Protein AF-A0A7J0DFC6-F1 (afdb_monomer)

Structure (mmCIF, N/CA/C/O backbone):
data_AF-A0A7J0DFC6-F1
#
_entry.id   AF-A0A7J0DFC6-F1
#
loop_
_atom_site.group_PDB
_atom_site.id
_atom_site.type_symbol
_atom_site.label_atom_id
_atom_site.label_alt_id
_atom_site.label_comp_id
_atom_site.label_asym_id
_atom_site.label_entity_id
_atom_site.label_seq_id
_atom_site.pdbx_PDB_ins_code
_atom_site.Cartn_x
_atom_site.Cartn_y
_atom_site.Cartn_z
_atom_site.occupancy
_atom_site.B_iso_or_equiv
_atom_site.auth_seq_id
_atom_site.auth_comp_id
_atom_site.auth_asym_id
_atom_site.auth_atom_id
_atom_site.pdbx_PDB_model_num
ATOM 1 N N . MET A 1 1 ? -14.931 13.868 5.765 1.00 41.88 1 MET A N 1
ATOM 2 C CA . MET A 1 1 ? -16.024 13.293 4.957 1.00 41.88 1 MET A CA 1
ATOM 3 C C . MET A 1 1 ? -15.796 13.762 3.527 1.00 41.88 1 MET A C 1
ATOM 5 O O . MET A 1 1 ? -15.696 14.967 3.334 1.00 41.88 1 MET A O 1
ATOM 9 N N . GLY A 1 2 ? -15.522 12.854 2.585 1.00 51.66 2 GLY A N 1
ATOM 10 C CA . GLY A 1 2 ? -15.295 13.216 1.177 1.00 51.66 2 GLY A CA 1
ATOM 11 C C . GLY A 1 2 ? -16.608 13.583 0.471 1.00 51.66 2 GLY A C 1
ATOM 12 O O . GLY A 1 2 ? -17.675 13.232 0.983 1.00 51.66 2 GLY A O 1
ATOM 13 N N . PRO A 1 3 ? -16.563 14.304 -0.663 1.00 51.41 3 PRO A N 1
ATOM 14 C CA . PRO A 1 3 ? -17.756 14.572 -1.462 1.00 51.41 3 PRO A CA 1
ATOM 15 C C . PRO A 1 3 ? -18.364 13.247 -1.952 1.00 51.41 3 PRO A C 1
ATOM 17 O O . PRO A 1 3 ? -17.646 12.375 -2.437 1.00 51.41 3 PRO A O 1
ATOM 20 N N . ARG A 1 4 ? -19.683 13.079 -1.789 1.00 47.72 4 ARG A N 1
ATOM 21 C CA . ARG A 1 4 ? -20.402 11.865 -2.213 1.00 47.72 4 ARG A CA 1
ATOM 22 C C . ARG A 1 4 ? -20.301 11.726 -3.741 1.00 47.72 4 ARG A C 1
ATOM 24 O O . ARG A 1 4 ? -20.548 12.702 -4.442 1.00 47.72 4 ARG A O 1
ATOM 31 N N . GLY A 1 5 ? -19.937 10.539 -4.236 1.00 57.00 5 GLY A N 1
ATOM 32 C CA . GLY A 1 5 ? -19.929 10.207 -5.671 1.00 57.00 5 GLY A CA 1
ATOM 33 C C . GLY A 1 5 ? -18.603 10.396 -6.423 1.00 57.00 5 GLY A C 1
ATOM 34 O O . GLY A 1 5 ? -18.605 10.321 -7.645 1.00 57.00 5 GLY A O 1
ATOM 35 N N . LYS A 1 6 ? -17.478 10.642 -5.736 1.00 60.94 6 LYS A N 1
ATOM 36 C CA . LYS A 1 6 ? -16.137 10.603 -6.349 1.00 60.94 6 LYS A CA 1
ATOM 37 C C . LYS A 1 6 ? -15.310 9.479 -5.740 1.00 60.94 6 LYS A C 1
ATOM 39 O O . LYS A 1 6 ? -15.287 9.354 -4.514 1.00 60.94 6 LYS A O 1
ATOM 44 N N . ASP A 1 7 ? -14.592 8.741 -6.583 1.00 73.25 7 ASP A N 1
ATOM 45 C CA . ASP A 1 7 ? -13.591 7.774 -6.135 1.00 73.25 7 ASP A CA 1
ATOM 46 C C . ASP A 1 7 ? -12.593 8.476 -5.207 1.00 73.25 7 ASP A C 1
ATOM 48 O O . ASP A 1 7 ? -12.124 9.589 -5.483 1.00 73.25 7 ASP A O 1
ATOM 52 N N . CYS A 1 8 ? -12.320 7.856 -4.061 1.00 83.19 8 CYS A N 1
ATOM 53 C CA . CYS A 1 8 ? -11.447 8.403 -3.033 1.00 83.19 8 CYS A CA 1
ATOM 54 C C . CYS A 1 8 ? -10.219 7.512 -2.887 1.00 83.19 8 CYS A C 1
ATOM 56 O O . CYS A 1 8 ? -10.338 6.325 -2.602 1.00 83.19 8 CYS A O 1
ATOM 58 N N . VAL A 1 9 ? -9.037 8.107 -3.016 1.00 86.81 9 VAL A N 1
ATOM 59 C CA . VAL A 1 9 ? -7.757 7.422 -2.819 1.00 86.81 9 VAL A CA 1
ATOM 60 C C . VAL A 1 9 ? -7.139 7.903 -1.519 1.00 86.81 9 VAL A C 1
ATOM 62 O O . VAL A 1 9 ? -6.970 9.104 -1.301 1.00 86.81 9 VAL A O 1
ATOM 65 N N . TYR A 1 10 ? -6.786 6.964 -0.650 1.00 87.69 10 TYR A N 1
ATOM 66 C CA . TYR A 1 10 ? -6.045 7.238 0.573 1.00 87.69 10 TYR A CA 1
ATOM 67 C C . TYR A 1 10 ? -4.570 6.954 0.332 1.00 87.69 10 TYR A C 1
ATOM 69 O O . TYR A 1 10 ? -4.182 5.813 0.113 1.00 87.69 10 TYR A O 1
ATOM 77 N N . ALA A 1 11 ? -3.749 8.000 0.355 1.00 87.06 11 ALA A N 1
ATOM 78 C CA . ALA A 1 11 ? -2.322 7.870 0.107 1.00 87.06 11 ALA A CA 1
ATOM 79 C C . ALA A 1 11 ? -1.566 7.930 1.436 1.00 87.06 11 ALA A C 1
ATOM 81 O O . ALA A 1 11 ? -1.497 8.987 2.066 1.00 87.06 11 ALA A O 1
ATOM 82 N N . ILE A 1 12 ? -1.040 6.792 1.887 1.00 85.81 12 ILE A N 1
ATOM 83 C CA . ILE A 1 12 ? -0.399 6.667 3.198 1.00 85.81 12 ILE A CA 1
ATOM 84 C C . ILE A 1 12 ? 1.115 6.826 3.046 1.00 85.81 12 ILE A C 1
ATOM 86 O O . ILE A 1 12 ? 1.772 6.044 2.367 1.00 85.81 12 ILE A O 1
ATOM 90 N N . HIS A 1 13 ? 1.681 7.828 3.716 1.00 82.44 13 HIS A N 1
ATOM 91 C CA . HIS A 1 13 ? 3.122 7.961 3.882 1.00 82.44 13 HIS A CA 1
ATOM 92 C C . HIS A 1 13 ? 3.574 7.161 5.109 1.00 82.44 13 HIS A C 1
ATOM 94 O O . HIS A 1 13 ? 3.312 7.560 6.248 1.00 82.44 13 HIS A O 1
ATOM 100 N N . LEU A 1 14 ? 4.225 6.025 4.867 1.00 79.75 14 LEU A N 1
ATOM 101 C CA . LEU A 1 14 ? 4.792 5.167 5.905 1.00 79.75 14 LEU A CA 1
ATOM 102 C C . LEU A 1 14 ? 6.134 5.742 6.370 1.00 79.75 14 LEU A C 1
ATOM 104 O O . LEU A 1 14 ? 7.054 5.894 5.569 1.00 79.75 14 LEU A O 1
ATOM 108 N N . MET A 1 15 ? 6.253 6.061 7.656 1.00 77.62 15 MET A N 1
ATOM 109 C CA . MET A 1 15 ? 7.498 6.526 8.262 1.00 77.62 15 MET A CA 1
ATOM 110 C C . MET A 1 15 ? 7.943 5.547 9.340 1.00 77.62 15 MET A C 1
ATOM 112 O O . MET A 1 15 ? 7.175 5.183 10.229 1.00 77.62 15 MET A O 1
ATOM 116 N N . GLU A 1 16 ? 9.204 5.140 9.278 1.00 79.75 16 GLU A N 1
ATOM 117 C CA . GLU A 1 16 ? 9.773 4.246 10.275 1.00 79.75 16 GLU A CA 1
ATOM 118 C C . GLU A 1 16 ? 9.936 4.966 11.617 1.00 79.75 16 GLU A C 1
ATOM 120 O O . GLU A 1 16 ? 10.520 6.053 11.707 1.00 79.75 16 GLU A O 1
ATOM 125 N N . LEU A 1 17 ? 9.406 4.355 12.674 1.00 76.50 17 LEU A N 1
ATOM 126 C CA . LEU A 1 17 ? 9.612 4.831 14.031 1.00 76.50 17 LEU A CA 1
ATOM 127 C C . LEU A 1 17 ? 11.080 4.636 14.424 1.00 76.50 17 LEU A C 1
ATOM 129 O O . LEU A 1 17 ? 11.545 3.506 14.539 1.00 76.50 17 LEU A O 1
ATOM 133 N N . SER A 1 18 ? 11.782 5.738 14.693 1.00 73.25 18 SER A N 1
ATOM 134 C CA . SER A 1 18 ? 13.132 5.711 15.271 1.00 73.25 18 SER A CA 1
ATOM 135 C C . SER A 1 18 ? 13.119 6.172 16.728 1.00 73.25 18 SER A C 1
ATOM 137 O O . SER A 1 18 ? 12.229 6.915 17.140 1.00 73.25 18 SER A O 1
ATOM 139 N N . GLU A 1 19 ? 14.151 5.810 17.487 1.00 71.12 19 GLU A N 1
ATOM 140 C CA . GLU A 1 19 ? 14.324 6.227 18.888 1.00 71.12 19 GLU A CA 1
ATOM 141 C C . GLU A 1 19 ? 14.755 7.693 19.046 1.00 71.12 19 GLU A C 1
ATOM 143 O O . GLU A 1 19 ? 14.901 8.200 20.158 1.00 71.12 19 GLU A O 1
ATOM 148 N N . ARG A 1 20 ? 14.936 8.423 17.938 1.00 70.06 20 ARG A N 1
ATOM 149 C CA . ARG A 1 20 ? 15.210 9.859 18.002 1.00 70.06 20 ARG A CA 1
ATOM 150 C C . ARG A 1 20 ? 14.022 10.572 18.647 1.00 70.06 20 ARG A C 1
ATOM 152 O O . ARG A 1 20 ? 12.883 10.418 18.209 1.00 70.06 20 ARG A O 1
ATOM 159 N N . SER A 1 21 ? 14.306 11.434 19.623 1.00 67.81 21 SER A N 1
ATOM 160 C CA . SER A 1 21 ? 13.296 12.223 20.348 1.00 67.81 21 SER A CA 1
ATOM 161 C C . SER A 1 21 ? 12.339 12.987 19.412 1.00 67.81 21 SER A C 1
ATOM 163 O O . SER A 1 21 ? 11.135 13.062 19.660 1.00 67.81 21 SER A O 1
ATOM 165 N N . SER A 1 22 ? 12.834 13.457 18.259 1.00 66.44 22 SER A N 1
ATOM 166 C CA . SER A 1 22 ? 12.011 14.088 17.221 1.00 66.44 22 SER A CA 1
ATOM 167 C C . SER A 1 22 ? 10.966 13.146 16.605 1.00 66.44 22 SER A C 1
ATOM 169 O O . SER A 1 22 ? 9.832 13.566 16.387 1.00 66.44 22 SER A O 1
ATOM 171 N N . ALA A 1 23 ? 11.294 11.873 16.367 1.00 60.03 23 ALA A N 1
ATOM 172 C CA . ALA A 1 23 ? 10.358 10.877 15.845 1.00 60.03 23 ALA A CA 1
ATOM 173 C C . ALA A 1 23 ? 9.279 10.522 16.875 1.00 60.03 23 ALA A C 1
ATOM 175 O O . ALA A 1 23 ? 8.096 10.485 16.540 1.00 60.03 23 ALA A O 1
ATOM 176 N N . ILE A 1 24 ? 9.660 10.380 18.144 1.00 67.06 24 ILE A N 1
ATOM 177 C CA . ILE A 1 24 ? 8.728 10.140 19.254 1.00 67.06 24 ILE A CA 1
ATOM 178 C C . ILE A 1 24 ? 7.754 11.323 19.404 1.00 67.06 24 ILE A C 1
ATOM 180 O O . ILE A 1 24 ? 6.538 11.133 19.488 1.00 67.06 24 ILE A O 1
ATOM 184 N N . GLN A 1 25 ? 8.248 12.564 19.335 1.00 61.34 25 GLN A N 1
ATOM 185 C CA . GLN A 1 25 ? 7.397 13.756 19.381 1.00 61.34 25 GLN A CA 1
ATOM 186 C C . GLN A 1 25 ? 6.430 13.836 18.181 1.00 61.34 25 GLN A C 1
ATOM 188 O O . GLN A 1 25 ? 5.284 14.275 18.334 1.00 61.34 25 GLN A O 1
ATOM 193 N N . MET A 1 26 ? 6.856 13.384 16.995 1.00 64.06 26 MET A N 1
ATOM 194 C CA . MET A 1 26 ? 5.980 13.270 15.823 1.00 64.06 26 MET A CA 1
ATOM 195 C C . MET A 1 26 ? 4.872 12.229 16.022 1.00 64.06 26 MET A C 1
ATOM 197 O O . MET A 1 26 ? 3.728 12.520 15.675 1.00 64.06 26 MET A O 1
ATOM 201 N N . VAL A 1 27 ? 5.155 11.074 16.636 1.00 63.47 27 VAL A N 1
ATOM 202 C CA . VAL A 1 27 ? 4.135 10.056 16.961 1.00 63.47 27 VAL A CA 1
ATOM 203 C C . VAL A 1 27 ? 3.039 10.635 17.849 1.00 63.47 27 VAL A C 1
ATOM 205 O O . VAL A 1 27 ? 1.854 10.465 17.559 1.00 63.47 27 VAL A O 1
ATOM 208 N N . HIS A 1 28 ? 3.411 11.361 18.906 1.00 62.28 28 HIS A N 1
ATOM 209 C CA . HIS A 1 28 ? 2.433 11.965 19.813 1.00 62.28 28 HIS A CA 1
ATOM 210 C C . HIS A 1 28 ? 1.514 12.960 19.098 1.00 62.28 28 HIS A C 1
ATOM 212 O O . HIS A 1 28 ? 0.304 12.968 19.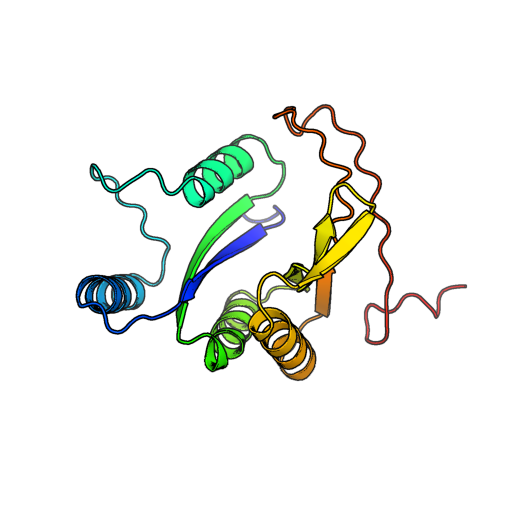330 1.00 62.28 28 HIS A O 1
ATOM 218 N N . LYS A 1 29 ? 2.060 13.767 18.182 1.00 62.00 29 LYS A N 1
ATOM 219 C CA . LYS A 1 29 ? 1.255 14.689 17.374 1.00 62.00 29 LYS A CA 1
ATOM 220 C C . LYS A 1 29 ? 0.391 13.958 16.329 1.00 62.00 29 LYS A C 1
ATOM 222 O O . LYS A 1 29 ? -0.749 14.365 16.118 1.00 62.00 29 LYS A O 1
ATOM 227 N N . ALA A 1 30 ? 0.886 12.872 15.730 1.00 60.81 30 ALA A N 1
ATOM 228 C CA . ALA A 1 30 ? 0.140 12.057 14.765 1.00 60.81 30 ALA A CA 1
ATOM 229 C C . ALA A 1 30 ? -1.083 11.386 15.414 1.00 60.81 30 ALA A C 1
ATOM 231 O O . ALA A 1 30 ? -2.198 11.462 14.895 1.00 60.81 30 ALA A O 1
ATOM 232 N N . ARG A 1 31 ? -0.892 10.796 16.603 1.00 63.06 31 ARG A N 1
ATOM 233 C CA . ARG A 1 31 ? -1.948 10.115 17.370 1.00 63.06 31 ARG A CA 1
ATOM 234 C C . ARG A 1 31 ? -3.027 11.071 17.886 1.00 63.06 31 ARG A C 1
ATOM 236 O O . ARG A 1 31 ? -4.193 10.691 17.933 1.00 63.06 31 ARG A O 1
ATOM 243 N N . LYS A 1 32 ? -2.662 12.313 18.231 1.00 53.66 32 L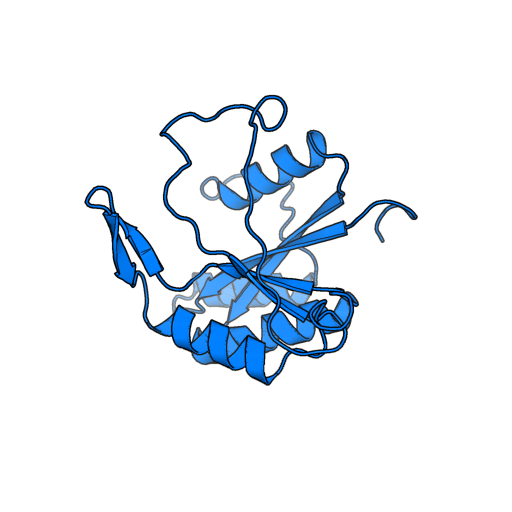YS A N 1
ATOM 244 C CA . LYS A 1 32 ? -3.598 13.316 18.768 1.00 53.66 32 LYS A CA 1
ATOM 245 C C . LYS A 1 32 ? -4.576 13.869 17.721 1.00 53.66 32 LYS A C 1
ATOM 247 O O . LYS A 1 32 ? -5.668 14.274 18.099 1.00 53.66 32 LYS A O 1
ATOM 252 N N . ASN A 1 33 ? -4.228 13.849 16.428 1.00 47.09 33 ASN A N 1
ATOM 253 C CA . ASN A 1 33 ? -5.015 14.542 15.399 1.00 47.09 33 ASN A CA 1
ATOM 254 C C . ASN A 1 33 ? -5.775 13.653 14.397 1.00 47.09 33 ASN A C 1
ATOM 256 O O . ASN A 1 33 ? -6.573 14.217 13.655 1.00 47.09 33 ASN A O 1
ATOM 260 N N . ARG A 1 34 ? -5.581 12.318 14.349 1.00 45.91 34 ARG A N 1
ATOM 261 C CA . ARG A 1 34 ? -6.278 11.346 13.447 1.00 45.91 34 ARG A CA 1
ATOM 262 C C . ARG A 1 34 ? -6.551 11.828 11.996 1.00 45.91 34 ARG A C 1
ATOM 264 O O . ARG A 1 34 ? -7.447 11.330 11.316 1.00 45.91 34 ARG A O 1
ATOM 271 N N . LEU A 1 35 ? -5.769 12.784 11.508 1.00 47.47 35 LEU A N 1
ATOM 272 C CA . LEU A 1 35 ? -5.804 13.416 10.194 1.00 47.47 35 LEU A CA 1
ATOM 273 C C . LEU A 1 35 ? -4.367 13.863 9.887 1.00 47.47 35 LEU A C 1
ATOM 275 O O . LEU A 1 35 ? -3.613 14.155 10.822 1.00 47.47 35 LEU A O 1
ATOM 279 N N . PRO A 1 36 ? -3.968 13.891 8.601 1.00 46.75 36 PRO A N 1
ATOM 280 C CA . PRO A 1 36 ? -2.611 14.243 8.192 1.00 46.75 36 PRO A CA 1
ATOM 281 C C . PRO A 1 36 ? -2.230 15.586 8.804 1.00 46.75 36 PRO A C 1
ATOM 283 O O . PRO A 1 36 ? -3.082 16.466 8.924 1.00 46.75 36 PRO A O 1
ATOM 286 N N . PHE A 1 37 ? -0.958 15.755 9.164 1.00 47.06 37 PHE A N 1
ATOM 287 C CA . PHE A 1 37 ? -0.396 17.046 9.552 1.00 47.06 37 PHE A CA 1
ATOM 288 C C . PHE A 1 37 ? -0.607 18.072 8.431 1.00 47.06 37 PHE A C 1
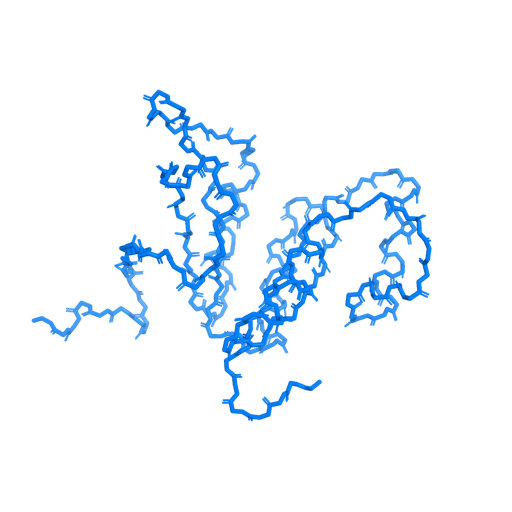ATOM 290 O O . PHE A 1 37 ? 0.271 18.336 7.614 1.00 47.06 37 PHE A O 1
ATOM 297 N N . TRP A 1 38 ? -1.784 18.683 8.383 1.00 48.59 38 TRP A N 1
ATOM 298 C CA . TRP A 1 38 ? -2.007 19.912 7.661 1.00 48.59 38 TRP A CA 1
ATOM 299 C C . TRP A 1 38 ? -1.554 21.037 8.580 1.00 48.59 38 TRP A C 1
ATOM 301 O O . TRP A 1 38 ? -2.358 21.731 9.199 1.00 48.59 38 TRP A O 1
ATOM 311 N N . ASN A 1 39 ? -0.241 21.216 8.701 1.00 39.53 39 ASN A N 1
ATOM 312 C CA . ASN A 1 39 ? 0.259 22.451 9.276 1.00 39.53 39 ASN A CA 1
ATOM 313 C C . ASN A 1 39 ? 0.019 23.563 8.248 1.00 39.53 39 ASN A C 1
ATOM 315 O O . ASN A 1 39 ? 0.764 23.715 7.280 1.00 39.53 39 ASN A O 1
ATOM 319 N N . LYS A 1 40 ? -1.019 24.377 8.478 1.00 41.25 40 LYS A N 1
ATOM 320 C CA . LYS A 1 40 ? -0.965 25.800 8.124 1.00 41.25 40 LYS A CA 1
ATOM 321 C C . LYS A 1 40 ? 0.083 26.432 9.048 1.00 41.25 40 LYS A C 1
ATOM 323 O O . LYS A 1 40 ? -0.263 27.001 10.072 1.00 41.25 40 LYS A O 1
ATOM 328 N N . GLY A 1 41 ? 1.366 26.230 8.772 1.00 37.41 41 GLY A N 1
ATOM 329 C CA . GLY A 1 41 ? 2.409 26.696 9.682 1.00 37.41 41 GLY A CA 1
ATOM 330 C C . GLY A 1 41 ? 3.801 26.264 9.261 1.00 37.41 41 GLY A C 1
ATOM 331 O O . GLY A 1 41 ? 4.163 25.108 9.439 1.00 37.41 41 GLY A O 1
ATOM 332 N N . LYS A 1 42 ? 4.510 27.228 8.668 1.00 42.00 42 LYS A N 1
ATOM 333 C CA . LYS A 1 42 ? 5.957 27.377 8.447 1.00 42.00 42 LYS A CA 1
ATOM 334 C C . LYS A 1 42 ? 6.893 26.198 8.783 1.00 42.00 42 LYS A C 1
ATOM 336 O O . LYS A 1 42 ? 7.000 25.761 9.919 1.00 42.00 42 LYS A O 1
ATOM 341 N N . HIS A 1 43 ? 7.692 25.866 7.765 1.00 49.19 43 HIS A N 1
ATOM 342 C CA . HIS A 1 43 ? 9.086 25.410 7.826 1.00 49.19 43 HIS A CA 1
ATOM 343 C C . HIS A 1 43 ? 9.418 24.182 8.689 1.00 49.19 43 HIS A C 1
ATOM 345 O O . HIS A 1 43 ? 9.970 24.271 9.778 1.00 49.19 43 HIS A O 1
ATOM 351 N N . SER A 1 44 ? 9.246 23.010 8.086 1.00 42.16 44 SER A N 1
ATOM 352 C CA . SER A 1 44 ? 10.266 21.958 8.117 1.00 42.16 44 SER A CA 1
ATOM 353 C C . SER A 1 44 ? 10.312 21.361 6.710 1.00 42.16 44 SER A C 1
ATOM 355 O O . SER A 1 44 ? 9.280 21.376 6.037 1.00 42.16 44 SER A O 1
ATOM 357 N N . GLY A 1 45 ? 11.502 20.976 6.241 1.00 43.78 45 GLY A N 1
ATOM 358 C CA . GLY A 1 45 ? 11.836 20.670 4.843 1.00 43.78 45 GLY A CA 1
ATOM 359 C C . GLY A 1 45 ? 10.688 20.067 4.036 1.00 43.78 45 GLY A C 1
ATOM 360 O O . GLY A 1 45 ? 10.025 19.134 4.481 1.00 43.78 45 GLY A O 1
ATOM 361 N N . THR A 1 46 ? 10.439 20.659 2.869 1.00 45.78 46 THR A N 1
ATOM 362 C CA . THR A 1 46 ? 9.430 20.273 1.878 1.00 45.78 46 THR A CA 1
ATOM 363 C C . THR A 1 46 ? 9.286 18.757 1.799 1.00 45.78 46 THR A C 1
ATOM 365 O O . THR A 1 46 ? 10.059 18.075 1.135 1.00 45.78 46 THR A O 1
ATOM 368 N N . ASN A 1 47 ? 8.275 18.215 2.480 1.00 59.62 47 ASN A N 1
ATOM 369 C CA . ASN A 1 47 ? 7.914 16.815 2.350 1.00 59.62 47 ASN A CA 1
ATOM 370 C C . ASN A 1 47 ? 7.289 16.674 0.955 1.00 59.62 47 ASN A C 1
ATOM 372 O O . ASN A 1 47 ? 6.092 16.906 0.780 1.00 59.62 47 ASN A O 1
ATOM 376 N N . GLN A 1 48 ? 8.135 16.451 -0.057 1.00 62.56 48 GLN A N 1
ATOM 377 C CA . GLN A 1 48 ? 7.774 16.495 -1.479 1.00 62.56 48 GLN A CA 1
ATOM 378 C C . GLN A 1 48 ? 6.602 15.558 -1.787 1.00 62.56 48 GLN A C 1
ATOM 380 O O . GLN A 1 48 ? 5.749 15.888 -2.602 1.00 62.56 48 GLN A O 1
ATOM 385 N N . VAL A 1 49 ? 6.485 14.465 -1.029 1.00 63.47 49 VAL A N 1
ATOM 386 C CA . VAL A 1 49 ? 5.352 13.531 -1.032 1.00 63.47 49 VAL A CA 1
ATOM 387 C C . VAL A 1 49 ? 4.023 14.240 -0.729 1.00 63.47 49 VAL A C 1
ATOM 389 O O . VAL A 1 49 ? 3.033 14.069 -1.436 1.00 63.47 49 VAL A O 1
ATOM 392 N N . VAL A 1 50 ? 3.993 15.112 0.282 1.00 63.41 50 VAL A N 1
ATOM 393 C CA . VAL A 1 50 ? 2.798 15.892 0.648 1.00 63.41 50 VAL A CA 1
ATOM 394 C C . VAL A 1 50 ? 2.454 16.913 -0.437 1.00 63.41 50 VAL A C 1
ATOM 396 O O . VAL A 1 50 ? 1.276 17.144 -0.713 1.00 63.41 50 VAL A O 1
ATOM 399 N N . VAL A 1 51 ? 3.463 17.529 -1.057 1.00 66.81 51 VAL A N 1
ATOM 400 C CA . VAL A 1 51 ? 3.267 18.469 -2.172 1.00 66.81 51 VAL A CA 1
ATOM 401 C C . VAL A 1 51 ? 2.708 17.738 -3.394 1.00 66.81 51 VAL A C 1
ATOM 403 O O . VAL A 1 51 ? 1.722 18.200 -3.967 1.00 66.81 51 VAL A O 1
ATOM 406 N N . ALA A 1 52 ? 3.253 16.566 -3.724 1.00 66.88 52 ALA A N 1
ATOM 407 C CA . ALA A 1 52 ? 2.771 15.716 -4.804 1.00 66.88 52 ALA A CA 1
ATOM 408 C C . ALA A 1 52 ? 1.298 15.334 -4.596 1.00 66.88 52 ALA A C 1
ATOM 410 O O . ALA A 1 52 ? 0.479 15.548 -5.488 1.00 66.88 52 ALA A O 1
ATOM 411 N N . PHE A 1 53 ? 0.907 14.890 -3.395 1.00 68.12 53 PHE A N 1
ATOM 412 C CA . PHE A 1 53 ? -0.499 14.568 -3.113 1.00 68.12 53 PHE A CA 1
ATOM 413 C C . PHE A 1 53 ? -1.437 15.774 -3.229 1.00 68.12 53 PHE A C 1
ATOM 415 O O . PHE A 1 53 ? -2.572 15.625 -3.688 1.00 68.12 53 PHE A O 1
ATOM 422 N N . LYS A 1 54 ? -0.986 16.982 -2.856 1.00 64.88 54 LYS A N 1
ATOM 423 C CA . LYS A 1 54 ? -1.777 18.207 -3.066 1.00 64.88 54 LYS A CA 1
ATOM 424 C C . LYS A 1 54 ? -1.962 18.510 -4.549 1.00 64.88 54 LYS A C 1
ATOM 426 O O . LYS A 1 54 ? -3.079 18.839 -4.942 1.00 64.88 54 LYS A O 1
ATOM 431 N N . ALA A 1 55 ? -0.899 18.388 -5.343 1.00 65.56 55 ALA A N 1
ATOM 432 C CA . ALA A 1 55 ? -0.952 18.608 -6.784 1.00 65.56 55 ALA A CA 1
ATOM 433 C C . ALA A 1 55 ? -1.909 17.611 -7.459 1.00 65.56 55 ALA A C 1
ATOM 435 O O . ALA A 1 55 ? -2.815 18.027 -8.177 1.00 65.56 55 ALA A O 1
ATOM 436 N N . PHE A 1 56 ? -1.810 16.318 -7.130 1.00 66.31 56 PHE A N 1
ATOM 437 C CA . PHE A 1 56 ? -2.713 15.292 -7.662 1.00 66.31 56 PHE A CA 1
ATOM 438 C C . PHE A 1 56 ? -4.182 15.545 -7.315 1.00 66.31 56 PHE A C 1
ATOM 440 O O . PHE A 1 56 ? -5.050 15.371 -8.168 1.00 66.31 56 PHE A O 1
ATOM 447 N N . AR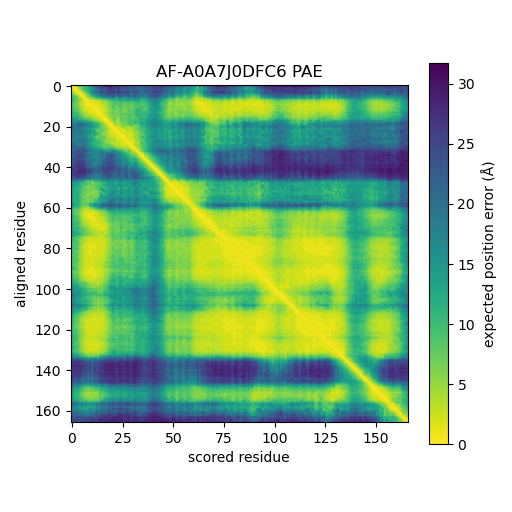G A 1 57 ? -4.482 16.024 -6.099 1.00 67.12 57 ARG A N 1
ATOM 448 C CA . ARG A 1 57 ? -5.865 16.351 -5.716 1.00 67.12 57 ARG A CA 1
ATOM 449 C C . ARG A 1 57 ? -6.462 17.494 -6.545 1.00 67.12 57 ARG A C 1
ATOM 451 O O . ARG A 1 57 ? -7.676 17.539 -6.701 1.00 67.12 57 ARG A O 1
ATOM 458 N N . GLN A 1 58 ? -5.645 18.438 -7.015 1.00 63.94 58 GLN A N 1
ATOM 459 C CA . GLN A 1 58 ? -6.126 19.562 -7.828 1.00 63.94 58 GLN A CA 1
ATOM 460 C C . GLN A 1 58 ? -6.261 19.223 -9.316 1.00 63.94 58 GLN A C 1
ATOM 462 O O . GLN A 1 58 ? -7.030 19.879 -10.008 1.00 63.94 58 GLN A O 1
ATOM 467 N N . LEU A 1 59 ? -5.547 18.201 -9.790 1.00 60.88 59 LEU A N 1
ATOM 468 C CA . LEU A 1 59 ? -5.483 17.828 -11.207 1.00 60.88 59 LEU A CA 1
ATOM 469 C C . LEU A 1 59 ? -6.357 16.612 -11.566 1.00 60.88 59 LEU A C 1
ATOM 471 O O . LEU A 1 59 ? -6.572 16.341 -12.743 1.00 60.88 59 LEU A O 1
ATOM 475 N N . GLY A 1 60 ? -6.842 15.858 -10.574 1.00 61.81 60 GLY A N 1
ATOM 476 C CA . GLY A 1 60 ? -7.513 14.575 -10.783 1.00 61.81 60 GLY A CA 1
ATOM 477 C C . GLY A 1 60 ? -9.045 14.612 -10.745 1.00 61.81 60 GLY A C 1
ATOM 478 O O . GLY A 1 60 ? -9.669 15.418 -10.055 1.00 61.81 60 GLY A O 1
ATOM 479 N N . ARG A 1 61 ? -9.665 13.634 -11.420 1.00 70.31 61 ARG A N 1
ATOM 480 C CA . ARG A 1 61 ? -11.085 13.256 -11.239 1.00 70.31 61 ARG A CA 1
ATOM 481 C C . ARG A 1 61 ? -11.359 12.566 -9.889 1.00 70.31 61 ARG A C 1
ATOM 483 O O . ARG A 1 61 ? -12.513 12.464 -9.479 1.00 70.31 61 ARG A O 1
ATOM 490 N N . VAL A 1 62 ? -10.298 12.140 -9.202 1.00 72.50 62 VAL A N 1
ATOM 491 C CA . VAL A 1 62 ? -10.300 11.339 -7.971 1.00 72.50 62 VAL A CA 1
ATOM 492 C C . VAL A 1 62 ? -9.909 12.206 -6.774 1.00 72.50 62 VAL A C 1
ATOM 494 O O . VAL A 1 62 ? -9.017 13.054 -6.858 1.00 72.50 62 VAL A O 1
ATOM 497 N N . TRP A 1 63 ? -10.558 11.999 -5.630 1.00 77.81 63 TRP A N 1
ATOM 498 C CA . TRP A 1 63 ? -10.243 12.726 -4.404 1.00 77.81 63 TRP A CA 1
ATOM 499 C C . TRP A 1 63 ? -9.114 12.040 -3.626 1.00 77.81 63 TRP A C 1
ATOM 501 O O . TRP A 1 63 ? -9.307 10.977 -3.041 1.00 77.81 63 TRP A O 1
ATOM 511 N N . VAL A 1 64 ? -7.937 12.667 -3.570 1.00 79.69 64 VAL A N 1
ATOM 512 C CA . VAL A 1 64 ? -6.784 12.141 -2.819 1.00 79.69 64 VAL A CA 1
ATOM 513 C C . VAL A 1 64 ? -6.776 12.662 -1.377 1.00 79.69 64 VAL A C 1
ATOM 515 O O . VAL A 1 64 ? -6.723 13.871 -1.126 1.00 79.69 64 VAL A O 1
ATOM 518 N N . CYS A 1 65 ? -6.791 11.738 -0.419 1.00 81.25 65 CYS A N 1
ATOM 519 C CA . CYS A 1 65 ? -6.647 11.978 1.012 1.00 81.25 65 CYS A CA 1
ATOM 520 C C . CYS A 1 65 ? -5.261 11.510 1.487 1.00 81.25 65 CYS A C 1
ATOM 522 O O . CYS A 1 65 ? -5.081 10.314 1.727 1.00 81.25 65 CYS A O 1
ATOM 524 N N . PRO A 1 66 ? -4.284 12.415 1.664 1.00 77.62 66 PRO A N 1
ATOM 525 C CA . PRO A 1 66 ? -2.996 12.040 2.230 1.00 77.62 66 PRO A CA 1
ATOM 526 C C . PRO A 1 66 ? -3.147 11.621 3.698 1.00 77.62 66 PRO A C 1
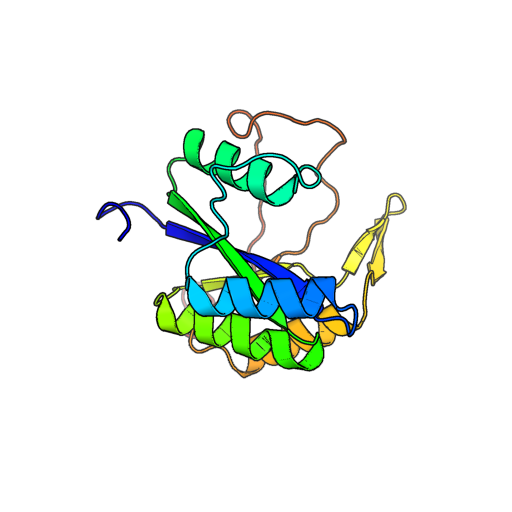ATOM 528 O O . PRO A 1 66 ? -3.950 12.186 4.441 1.00 77.62 66 PRO A O 1
ATOM 531 N N . MET A 1 67 ? -2.353 10.647 4.120 1.00 78.81 67 MET A N 1
ATOM 532 C CA . MET A 1 67 ? -2.291 10.102 5.474 1.00 78.81 67 MET A CA 1
ATOM 533 C C . MET A 1 67 ? -0.841 9.784 5.832 1.00 78.81 67 MET A C 1
ATOM 535 O O . MET A 1 67 ? 0.034 9.763 4.971 1.00 78.81 67 MET A O 1
ATOM 539 N N . MET A 1 68 ? -0.576 9.563 7.114 1.00 75.62 68 MET A N 1
ATOM 540 C CA . MET A 1 68 ? 0.745 9.189 7.602 1.00 75.62 68 MET A CA 1
ATOM 541 C C . MET A 1 68 ? 0.588 8.102 8.654 1.00 75.62 68 MET A C 1
ATOM 543 O O . MET A 1 68 ? -0.264 8.236 9.532 1.00 75.62 68 MET A O 1
ATOM 547 N N . ALA A 1 69 ? 1.419 7.070 8.567 1.00 79.62 69 ALA A N 1
ATOM 548 C CA . ALA A 1 69 ? 1.545 6.034 9.582 1.00 79.62 69 ALA A CA 1
ATOM 549 C C . ALA A 1 69 ? 2.991 6.026 10.080 1.00 79.62 69 ALA A C 1
ATOM 551 O O . ALA A 1 69 ? 3.919 6.087 9.272 1.00 79.62 69 ALA A O 1
ATOM 552 N N . ILE A 1 70 ? 3.175 6.016 11.401 1.00 81.06 70 ILE A N 1
ATOM 553 C CA . ILE A 1 70 ? 4.498 5.997 12.031 1.00 81.06 70 ILE A CA 1
ATOM 554 C C . ILE A 1 70 ? 4.579 4.760 12.911 1.00 81.06 70 ILE A C 1
ATOM 556 O O . ILE A 1 70 ? 4.001 4.746 13.998 1.00 81.06 70 ILE A O 1
ATOM 560 N N . SER A 1 71 ? 5.326 3.763 12.449 1.00 81.00 71 SER A N 1
ATOM 561 C CA . SER A 1 71 ? 5.457 2.469 13.115 1.00 81.00 71 SER A CA 1
ATOM 562 C C . SER A 1 71 ? 6.825 1.857 12.869 1.00 81.00 71 SER A C 1
ATOM 564 O O . SER A 1 71 ? 7.552 2.248 11.954 1.00 81.00 71 SER A O 1
ATOM 566 N N . ARG A 1 72 ? 7.202 0.891 13.710 1.00 84.94 72 ARG A N 1
ATOM 567 C CA . ARG A 1 72 ? 8.338 0.017 13.395 1.00 84.94 72 ARG A CA 1
ATOM 568 C C . ARG A 1 72 ? 8.001 -0.777 12.141 1.00 84.94 72 ARG A C 1
ATOM 570 O O . ARG A 1 72 ? 6.844 -1.151 11.955 1.00 84.94 72 ARG A O 1
ATOM 577 N N . MET A 1 73 ? 9.002 -1.064 11.315 1.00 82.06 73 MET A N 1
ATOM 578 C CA . MET A 1 73 ? 8.763 -1.683 10.011 1.00 82.06 73 MET A CA 1
ATOM 579 C C . MET A 1 73 ? 8.046 -3.040 10.113 1.00 82.06 73 MET A C 1
ATOM 581 O O . MET A 1 73 ? 7.183 -3.337 9.296 1.00 82.06 73 MET A O 1
ATOM 585 N N . ASN A 1 74 ? 8.296 -3.805 11.178 1.00 84.69 74 ASN A N 1
ATOM 586 C CA . ASN A 1 74 ? 7.626 -5.089 11.414 1.00 84.69 74 ASN A CA 1
ATOM 587 C C . ASN A 1 74 ? 6.116 -4.945 11.685 1.00 84.69 74 ASN A C 1
ATOM 589 O O . ASN A 1 74 ? 5.353 -5.850 11.367 1.00 84.69 74 ASN A O 1
ATOM 593 N N . ASN A 1 75 ? 5.669 -3.799 12.205 1.00 87.06 75 ASN A N 1
ATOM 594 C CA . ASN A 1 75 ? 4.280 -3.585 12.626 1.00 87.06 75 ASN A CA 1
ATOM 595 C C . ASN A 1 75 ? 3.497 -2.713 11.636 1.00 87.06 75 ASN A C 1
ATOM 597 O O . ASN A 1 75 ? 2.301 -2.506 11.798 1.00 87.06 75 ASN A O 1
ATOM 601 N N . VAL A 1 76 ? 4.149 -2.175 10.601 1.00 89.00 76 VAL A N 1
ATOM 602 C CA . VAL A 1 76 ? 3.502 -1.229 9.680 1.00 89.00 76 VAL A CA 1
ATOM 603 C C . VAL A 1 76 ? 2.361 -1.870 8.876 1.00 89.00 76 VAL A C 1
ATOM 605 O O . VAL A 1 76 ? 1.449 -1.176 8.437 1.00 89.00 76 VAL A O 1
ATOM 608 N N . HIS A 1 77 ? 2.382 -3.196 8.708 1.00 93.81 77 HIS A N 1
ATOM 609 C CA . HIS A 1 77 ? 1.305 -3.941 8.060 1.00 93.81 77 HIS A CA 1
ATOM 610 C C . HIS A 1 77 ? -0.027 -3.817 8.823 1.00 93.81 77 HIS A C 1
ATOM 612 O O . HIS A 1 77 ? -1.074 -3.695 8.187 1.00 93.81 77 HIS A O 1
ATOM 618 N N . GLU A 1 78 ? 0.008 -3.760 10.160 1.00 92.69 78 GLU A N 1
ATOM 619 C CA . GLU A 1 78 ? -1.175 -3.562 11.007 1.00 92.69 78 GLU A CA 1
ATOM 620 C C . GLU A 1 78 ? -1.802 -2.190 10.741 1.00 92.69 78 GLU A C 1
ATOM 622 O O . GLU A 1 78 ? -3.009 -2.088 10.535 1.00 92.69 78 GLU A O 1
ATOM 627 N N . ASP A 1 79 ? -0.980 -1.136 10.655 1.00 90.69 79 ASP A N 1
ATOM 628 C CA . ASP A 1 79 ? -1.451 0.217 10.342 1.00 90.69 79 ASP A CA 1
ATOM 629 C C . ASP A 1 79 ? -2.093 0.294 8.952 1.00 90.69 79 ASP A C 1
ATOM 631 O O . ASP A 1 79 ? -3.094 0.994 8.772 1.00 90.69 79 ASP A O 1
ATOM 635 N N . ILE A 1 80 ? -1.523 -0.406 7.964 1.00 93.25 80 ILE A N 1
ATOM 636 C CA . ILE A 1 80 ? -2.059 -0.474 6.599 1.00 93.25 80 ILE A CA 1
ATOM 637 C C . ILE A 1 80 ? -3.430 -1.156 6.614 1.00 93.25 80 ILE A C 1
ATOM 639 O O . ILE A 1 80 ? -4.397 -0.580 6.110 1.00 93.25 80 ILE A O 1
ATOM 643 N N . CYS A 1 81 ? -3.531 -2.337 7.230 1.00 94.25 81 CYS A N 1
ATOM 644 C CA . CYS A 1 81 ? -4.769 -3.117 7.274 1.00 94.25 81 CYS A CA 1
ATOM 645 C C . CYS A 1 81 ? -5.863 -2.394 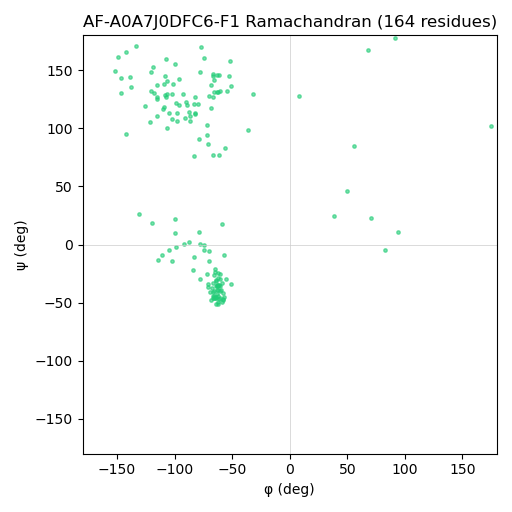8.075 1.00 94.25 81 CYS A C 1
ATOM 647 O O . CYS A 1 81 ? -6.973 -2.218 7.576 1.00 94.25 81 CYS A O 1
ATOM 649 N N . ALA A 1 82 ? -5.537 -1.860 9.255 1.00 91.69 82 ALA A N 1
ATOM 650 C CA . ALA A 1 82 ? -6.473 -1.086 10.071 1.00 91.69 82 ALA A CA 1
ATOM 651 C C . ALA A 1 82 ? -6.922 0.207 9.368 1.00 91.69 82 ALA A C 1
ATOM 653 O O . ALA A 1 82 ? -8.081 0.628 9.470 1.00 91.69 82 ALA A O 1
ATOM 654 N N . SER A 1 83 ? -6.025 0.855 8.617 1.00 89.50 83 SER A N 1
ATOM 655 C CA . SER A 1 83 ? -6.391 2.012 7.798 1.00 89.50 83 SER A CA 1
ATOM 656 C C . SER A 1 83 ? -7.363 1.615 6.691 1.00 89.50 83 SER A C 1
ATOM 658 O O . SER A 1 83 ? -8.378 2.289 6.524 1.00 89.50 83 SER A O 1
ATOM 660 N N . ALA A 1 84 ? -7.097 0.523 5.974 1.00 91.69 84 ALA A N 1
ATOM 661 C CA . ALA A 1 84 ? -7.976 0.024 4.922 1.00 91.69 84 ALA A CA 1
ATOM 662 C C . ALA A 1 84 ? -9.369 -0.328 5.466 1.00 91.69 84 ALA A C 1
ATOM 664 O O . ALA A 1 84 ? -10.371 0.139 4.924 1.00 91.69 84 ALA A O 1
ATOM 665 N N . GLU A 1 85 ? -9.435 -1.040 6.591 1.00 91.19 85 GLU A N 1
ATOM 666 C CA . GLU A 1 85 ? -10.685 -1.405 7.257 1.00 91.19 85 GLU A CA 1
ATOM 667 C C . GLU A 1 85 ? -11.465 -0.166 7.723 1.00 91.19 85 GLU A C 1
ATOM 669 O O . GLU A 1 85 ? -12.629 0.025 7.361 1.00 91.19 85 GLU A O 1
ATOM 674 N N . SER A 1 86 ? -10.812 0.755 8.446 1.00 89.00 86 SER A N 1
ATOM 675 C CA . SER A 1 86 ? -11.464 1.970 8.962 1.00 89.00 86 SER A CA 1
ATOM 676 C C . SER A 1 86 ? -12.001 2.890 7.860 1.00 89.00 86 SER A C 1
ATOM 678 O O . SER A 1 86 ? -12.922 3.681 8.090 1.00 89.00 86 SER A O 1
ATOM 680 N N . LYS A 1 87 ? -11.421 2.808 6.657 1.00 87.62 87 LYS A N 1
ATOM 681 C CA . LYS A 1 87 ? -11.829 3.571 5.474 1.00 87.62 87 LYS A CA 1
ATOM 682 C C . LYS A 1 87 ? -12.713 2.783 4.522 1.00 87.62 87 LYS A C 1
ATOM 684 O O . LYS A 1 87 ? -13.166 3.375 3.545 1.00 87.62 87 LYS A O 1
ATOM 689 N N . ARG A 1 88 ? -12.983 1.506 4.819 1.00 90.00 88 ARG A N 1
ATOM 690 C CA . ARG A 1 88 ? -13.702 0.579 3.937 1.00 90.00 88 ARG A CA 1
ATOM 691 C C . ARG A 1 88 ? -13.116 0.602 2.524 1.00 90.00 88 ARG A C 1
ATOM 693 O O . ARG A 1 88 ? -13.840 0.762 1.544 1.00 90.00 88 ARG A O 1
ATOM 700 N N . ALA A 1 89 ? -11.789 0.552 2.439 1.00 90.56 89 ALA A N 1
ATOM 701 C CA . ALA A 1 89 ? -11.087 0.548 1.166 1.00 90.56 89 ALA A CA 1
ATOM 702 C C . ALA A 1 89 ? -11.417 -0.741 0.403 1.00 90.56 89 ALA A C 1
ATOM 704 O O . ALA A 1 89 ? -11.325 -1.826 0.969 1.00 90.56 89 ALA A O 1
ATOM 705 N N . ALA A 1 90 ? -11.775 -0.612 -0.875 1.00 91.12 90 ALA A N 1
ATOM 706 C CA . ALA A 1 90 ? -12.025 -1.763 -1.741 1.00 91.12 90 ALA A CA 1
ATOM 707 C C . ALA A 1 90 ? -10.729 -2.512 -2.094 1.00 91.12 90 ALA A C 1
ATOM 709 O O . ALA A 1 90 ? -10.735 -3.729 -2.220 1.00 91.12 90 ALA A O 1
ATOM 710 N N . ILE A 1 91 ? -9.619 -1.779 -2.229 1.00 92.12 91 ILE A N 1
ATOM 711 C CA . ILE A 1 91 ? -8.319 -2.332 -2.600 1.00 92.12 91 ILE A CA 1
ATOM 712 C C . ILE A 1 91 ? -7.179 -1.569 -1.917 1.00 92.12 91 ILE A C 1
ATOM 714 O O . ILE A 1 91 ? -7.230 -0.342 -1.772 1.00 92.12 91 ILE A O 1
ATOM 718 N N . ILE A 1 92 ? -6.135 -2.295 -1.525 1.00 94.56 92 ILE A N 1
ATOM 719 C CA . ILE A 1 92 ? -4.844 -1.759 -1.089 1.00 94.56 92 ILE A CA 1
ATOM 720 C C . ILE A 1 92 ? -3.857 -1.922 -2.242 1.00 94.56 92 ILE A C 1
ATOM 722 O O . ILE A 1 92 ? -3.699 -3.020 -2.761 1.00 94.56 92 ILE A O 1
ATOM 726 N N . ILE A 1 93 ? -3.151 -0.856 -2.623 1.00 94.00 93 ILE A N 1
ATOM 727 C CA . ILE A 1 93 ? -2.054 -0.937 -3.596 1.00 94.00 93 ILE A CA 1
ATOM 728 C C . ILE A 1 93 ? -0.731 -0.711 -2.869 1.00 94.00 93 ILE A C 1
ATOM 730 O O . ILE A 1 93 ? -0.508 0.363 -2.308 1.00 94.00 93 ILE A O 1
ATOM 734 N 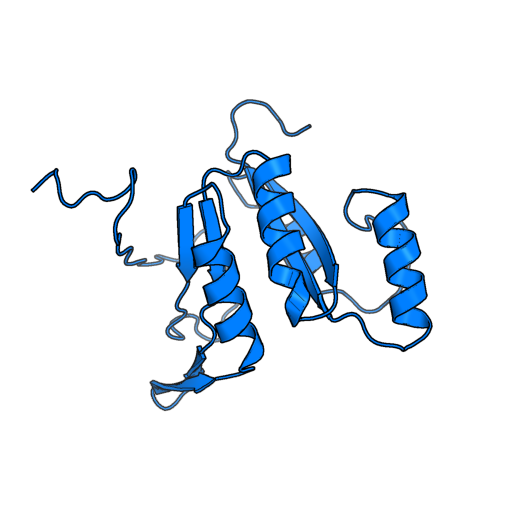N . LEU A 1 94 ? 0.146 -1.713 -2.889 1.00 93.31 94 LEU A N 1
ATOM 735 C CA . LEU A 1 94 ? 1.489 -1.638 -2.316 1.00 93.31 94 LEU A CA 1
ATOM 736 C C . LEU A 1 94 ? 2.550 -1.579 -3.415 1.00 93.31 94 LEU A C 1
ATOM 738 O O . LEU A 1 94 ? 2.401 -2.245 -4.439 1.00 93.31 94 LEU A O 1
ATOM 742 N N . PRO A 1 95 ? 3.656 -0.847 -3.217 1.00 90.19 95 PRO A N 1
ATOM 743 C CA . PRO A 1 95 ? 4.791 -0.928 -4.124 1.00 90.19 95 PRO A CA 1
ATOM 744 C C . PRO A 1 95 ? 5.453 -2.308 -4.041 1.00 90.19 95 PRO A C 1
ATOM 746 O O . PRO A 1 95 ? 5.526 -2.929 -2.976 1.00 90.19 95 PRO A O 1
ATOM 749 N N . PHE A 1 96 ? 5.987 -2.791 -5.158 1.00 90.38 96 PHE A N 1
ATOM 750 C CA . PHE A 1 96 ? 6.834 -3.974 -5.157 1.00 90.38 96 PHE A CA 1
ATOM 751 C C . PHE A 1 96 ? 8.139 -3.700 -4.400 1.00 90.38 96 PHE A C 1
ATOM 753 O O . PHE A 1 96 ? 8.729 -2.628 -4.493 1.00 90.38 96 PHE A O 1
ATOM 760 N N . HIS A 1 97 ? 8.618 -4.695 -3.654 1.00 88.75 97 HIS A N 1
ATOM 761 C CA . HIS A 1 97 ? 9.829 -4.583 -2.830 1.00 88.75 97 HIS A CA 1
ATOM 762 C C . HIS A 1 97 ? 11.131 -4.488 -3.648 1.00 88.75 97 HIS A C 1
ATOM 764 O O . HIS A 1 97 ? 12.207 -4.308 -3.071 1.00 88.75 97 HIS A O 1
ATOM 770 N N . LYS A 1 98 ? 11.042 -4.626 -4.977 1.00 87.69 98 LYS A N 1
ATOM 771 C CA . LYS A 1 98 ? 12.148 -4.433 -5.913 1.00 87.69 98 LYS A CA 1
ATOM 772 C C . LYS A 1 98 ? 11.819 -3.332 -6.907 1.00 87.69 98 LYS A C 1
ATOM 774 O O . LYS A 1 98 ? 10.667 -3.190 -7.307 1.00 87.69 98 LYS A O 1
ATOM 779 N N . HIS A 1 99 ? 12.848 -2.626 -7.347 1.00 83.75 99 HIS A N 1
ATOM 780 C CA . HIS A 1 99 ? 12.767 -1.658 -8.432 1.00 83.75 99 HIS A CA 1
ATOM 781 C C . HIS A 1 99 ? 13.682 -2.086 -9.578 1.00 83.75 99 HIS A C 1
ATOM 783 O O . HIS A 1 99 ? 14.669 -2.794 -9.369 1.00 83.75 99 HIS A O 1
ATOM 789 N N . GLN A 1 100 ? 13.337 -1.684 -10.797 1.00 82.94 100 GLN A N 1
ATOM 790 C CA . GLN A 1 100 ? 14.160 -1.956 -11.966 1.00 82.94 100 GLN A CA 1
ATOM 791 C C . GLN A 1 100 ? 15.281 -0.918 -12.072 1.00 82.94 100 GLN A C 1
ATOM 793 O O . GLN A 1 100 ? 15.034 0.287 -12.055 1.00 82.94 100 GLN A O 1
ATOM 798 N N . ARG A 1 101 ? 16.518 -1.397 -12.179 1.00 80.75 101 ARG A N 1
ATOM 799 C CA . ARG A 1 101 ? 17.708 -0.589 -12.447 1.00 80.75 101 ARG A CA 1
ATOM 800 C C . ARG A 1 101 ? 17.783 -0.206 -13.928 1.00 80.75 101 ARG A C 1
ATOM 802 O O . ARG A 1 101 ? 17.075 -0.757 -14.770 1.00 80.75 101 ARG A O 1
ATOM 809 N N . LEU A 1 102 ? 18.706 0.699 -14.262 1.00 80.38 102 LEU A N 1
ATOM 810 C CA . LEU A 1 102 ? 18.974 1.116 -15.648 1.00 80.38 102 LEU A CA 1
ATOM 811 C C . LEU A 1 102 ? 19.441 -0.040 -16.548 1.00 80.38 102 LEU A C 1
ATOM 813 O O . LEU A 1 102 ? 19.168 -0.032 -17.742 1.00 80.38 102 LEU A O 1
ATOM 817 N N . ASP A 1 103 ? 20.114 -1.037 -15.972 1.00 82.31 103 ASP A N 1
ATOM 818 C CA . ASP A 1 103 ? 20.557 -2.261 -16.656 1.00 82.31 103 ASP A CA 1
ATOM 819 C C . ASP A 1 103 ? 19.420 -3.291 -16.857 1.00 82.31 103 ASP A C 1
ATOM 821 O O . ASP A 1 103 ? 19.640 -4.369 -17.408 1.00 82.31 103 ASP A O 1
ATOM 825 N N . GLY A 1 104 ? 18.198 -2.972 -16.412 1.00 79.75 104 GLY A N 1
ATOM 826 C CA . GLY A 1 104 ? 17.029 -3.845 -16.485 1.00 79.75 104 GLY A CA 1
ATOM 827 C C . GLY A 1 104 ? 16.930 -4.884 -15.365 1.00 79.75 104 GLY A C 1
ATOM 828 O O . GLY A 1 104 ? 15.916 -5.577 -15.284 1.00 79.75 104 GLY A O 1
ATOM 829 N N . GLN A 1 105 ? 17.923 -4.991 -14.478 1.00 84.19 105 GLN A N 1
ATOM 830 C CA . GLN A 1 105 ? 17.891 -5.919 -13.348 1.00 84.19 105 GLN A CA 1
ATOM 831 C C . GLN A 1 105 ? 17.007 -5.397 -12.213 1.00 84.19 105 GLN A C 1
ATOM 833 O O . GLN A 1 105 ? 16.898 -4.193 -11.980 1.00 84.19 105 GLN A O 1
ATOM 838 N N . LEU A 1 106 ? 16.377 -6.315 -11.477 1.00 84.88 106 LEU A N 1
ATOM 839 C CA . LEU A 1 106 ? 15.567 -5.977 -10.306 1.00 84.88 106 LEU A CA 1
ATOM 840 C C . LEU A 1 106 ? 16.425 -5.956 -9.040 1.00 84.88 106 LEU A C 1
ATOM 842 O O . LEU A 1 106 ? 16.950 -6.987 -8.620 1.00 84.88 106 LEU A O 1
ATOM 846 N N . GLU A 1 107 ? 16.482 -4.805 -8.377 1.00 84.50 107 GLU A N 1
ATOM 847 C CA . GLU A 1 107 ? 17.211 -4.604 -7.127 1.00 84.50 107 GLU A CA 1
ATOM 848 C C . GLU A 1 107 ? 16.248 -4.431 -5.950 1.00 84.50 107 GLU A C 1
ATOM 850 O O . GLU A 1 107 ? 15.219 -3.762 -6.047 1.00 84.50 107 GLU A O 1
ATOM 855 N N . THR A 1 108 ? 16.571 -5.058 -4.816 1.00 84.31 108 THR A N 1
ATOM 856 C CA . THR A 1 108 ? 15.774 -4.929 -3.589 1.00 84.31 108 THR A CA 1
ATOM 857 C C . THR A 1 108 ? 16.258 -3.716 -2.805 1.00 84.31 108 THR A C 1
ATOM 859 O O . THR A 1 108 ? 17.371 -3.736 -2.294 1.00 84.31 108 THR A O 1
ATOM 862 N N . THR A 1 109 ? 15.423 -2.683 -2.665 1.00 72.00 109 THR A N 1
ATOM 863 C CA . THR A 1 109 ? 15.791 -1.471 -1.906 1.00 72.00 109 THR A CA 1
ATOM 864 C C . THR A 1 109 ? 15.905 -1.764 -0.409 1.00 72.00 109 THR A C 1
ATOM 866 O O . THR A 1 109 ? 16.866 -1.366 0.242 1.00 72.00 109 THR A O 1
ATOM 869 N N . ARG A 1 110 ? 14.901 -2.451 0.151 1.00 78.06 110 ARG A N 1
ATOM 870 C CA . ARG A 1 110 ? 14.857 -2.900 1.550 1.00 78.06 110 ARG A CA 1
ATOM 871 C C . ARG A 1 110 ? 14.111 -4.222 1.626 1.00 78.06 110 ARG A C 1
ATOM 873 O O . ARG A 1 110 ? 12.997 -4.342 1.115 1.00 78.06 110 ARG A O 1
ATOM 880 N N . THR A 1 111 ? 14.703 -5.199 2.301 1.00 83.12 111 THR A N 1
ATOM 881 C CA . THR A 1 111 ? 14.102 -6.522 2.523 1.00 83.12 111 THR A CA 1
ATOM 882 C C . THR A 1 111 ? 12.812 -6.448 3.329 1.00 83.12 111 THR A C 1
ATOM 884 O O . THR A 1 111 ? 11.911 -7.259 3.120 1.00 83.12 111 THR A O 1
ATOM 887 N N . ASP A 1 112 ? 12.691 -5.442 4.192 1.00 85.31 112 ASP A N 1
ATOM 888 C CA . ASP A 1 112 ? 11.541 -5.273 5.075 1.00 85.31 112 ASP A CA 1
ATOM 889 C C . ASP A 1 112 ? 10.242 -5.079 4.285 1.00 85.31 112 ASP A C 1
ATOM 891 O O . ASP A 1 112 ? 9.208 -5.614 4.667 1.00 85.31 112 ASP A O 1
ATOM 895 N N . PHE A 1 113 ? 10.291 -4.412 3.124 1.00 87.50 113 PHE A N 1
ATOM 896 C CA . PHE A 1 113 ? 9.106 -4.235 2.278 1.00 87.50 113 PHE A CA 1
ATOM 897 C C . PHE A 1 113 ? 8.573 -5.558 1.734 1.00 87.50 113 PHE A C 1
ATOM 899 O O . PHE A 1 113 ? 7.366 -5.716 1.585 1.00 87.50 113 PHE A O 1
ATOM 906 N N . ARG A 1 114 ? 9.439 -6.549 1.486 1.00 91.50 114 ARG A N 1
ATOM 907 C CA . ARG A 1 114 ? 8.980 -7.890 1.102 1.00 91.50 114 ARG A CA 1
ATOM 908 C C . ARG A 1 114 ? 8.171 -8.523 2.231 1.00 91.50 114 ARG A C 1
ATOM 910 O O . ARG A 1 114 ? 7.147 -9.148 1.970 1.00 91.50 114 ARG A O 1
ATOM 917 N N . HIS A 1 115 ? 8.644 -8.368 3.466 1.00 92.44 115 HIS A N 1
ATOM 918 C CA . HIS A 1 115 ? 7.971 -8.889 4.649 1.00 92.44 115 HIS A CA 1
ATOM 919 C C . HIS A 1 115 ? 6.636 -8.176 4.892 1.00 92.44 115 HIS A C 1
ATOM 921 O O . HIS A 1 115 ? 5.621 -8.845 5.058 1.00 92.44 115 HIS A O 1
ATOM 927 N N . VAL A 1 116 ? 6.615 -6.844 4.801 1.00 92.69 116 VAL A N 1
ATOM 928 C CA . VAL A 1 116 ? 5.393 -6.034 4.912 1.00 92.69 116 VAL A CA 1
ATOM 929 C C . VAL A 1 116 ? 4.372 -6.420 3.846 1.00 92.69 116 VAL A C 1
ATOM 931 O O . VAL A 1 116 ? 3.227 -6.690 4.191 1.00 92.69 116 VAL A O 1
ATOM 934 N N . ASN A 1 117 ? 4.773 -6.511 2.573 1.00 94.00 117 ASN A N 1
ATOM 935 C CA . ASN A 1 117 ? 3.860 -6.894 1.493 1.00 94.00 117 ASN A CA 1
ATOM 936 C C . ASN A 1 117 ? 3.230 -8.267 1.748 1.00 94.00 117 ASN A C 1
ATOM 938 O O . ASN A 1 117 ? 2.034 -8.428 1.531 1.00 94.00 117 ASN A O 1
ATOM 942 N N . ARG A 1 118 ? 4.018 -9.236 2.234 1.00 94.31 118 ARG A N 1
ATOM 943 C CA . ARG A 1 118 ? 3.510 -10.566 2.587 1.00 94.31 118 ARG A CA 1
ATOM 944 C C . ARG A 1 118 ? 2.475 -10.493 3.710 1.00 94.31 118 ARG A C 1
ATOM 946 O O . ARG A 1 118 ? 1.394 -11.036 3.554 1.00 94.31 118 ARG A O 1
ATOM 953 N N . LEU A 1 119 ? 2.783 -9.794 4.801 1.00 95.69 119 LEU A N 1
ATOM 954 C CA . LEU A 1 119 ? 1.856 -9.683 5.929 1.00 95.69 119 LEU A CA 1
ATOM 955 C C . LEU A 1 119 ? 0.562 -8.951 5.548 1.00 95.69 119 LEU A C 1
ATOM 957 O O . LEU A 1 119 ? -0.509 -9.326 6.004 1.00 95.69 119 LEU A O 1
ATOM 961 N N . VAL A 1 120 ? 0.622 -7.937 4.680 1.00 95.75 120 VAL A N 1
ATOM 962 C CA . VAL A 1 120 ? -0.603 -7.284 4.189 1.00 95.75 120 VAL A CA 1
ATOM 963 C C . VAL A 1 120 ? -1.428 -8.235 3.320 1.00 95.75 120 VAL A C 1
ATOM 965 O O . VAL A 1 120 ? -2.642 -8.272 3.478 1.00 95.75 120 VAL A O 1
ATOM 968 N N . LEU A 1 121 ? -0.797 -9.028 2.447 1.00 93.69 121 LEU A N 1
ATOM 969 C CA . LEU A 1 121 ? -1.495 -10.056 1.660 1.00 93.69 121 LEU A CA 1
ATOM 970 C C . LEU A 1 121 ? -2.178 -11.108 2.551 1.00 93.69 121 LEU A C 1
ATOM 972 O O . LEU A 1 121 ? -3.257 -11.576 2.214 1.00 93.69 121 LEU A O 1
ATOM 976 N N . GLU A 1 122 ? -1.561 -11.465 3.679 1.00 94.25 122 GLU A N 1
ATOM 977 C CA . GLU A 1 122 ? -2.083 -12.465 4.622 1.00 94.25 122 GLU A CA 1
ATOM 978 C C . GLU A 1 122 ? -3.214 -11.925 5.519 1.00 94.25 122 GLU A C 1
ATOM 980 O O . GLU A 1 122 ? -4.080 -12.694 5.932 1.00 94.25 122 GLU A O 1
ATOM 985 N N . HIS A 1 123 ? -3.218 -10.624 5.839 1.00 95.19 123 HIS A N 1
ATOM 986 C CA . HIS A 1 123 ? -4.101 -10.051 6.867 1.00 95.19 123 HIS A CA 1
ATOM 987 C C . HIS A 1 123 ? -5.154 -9.058 6.358 1.00 95.19 123 HIS A C 1
ATOM 989 O O . HIS A 1 123 ? -6.065 -8.705 7.112 1.00 95.19 123 HIS A O 1
ATOM 995 N N . ALA A 1 124 ? -5.055 -8.570 5.121 1.00 94.50 124 ALA A N 1
ATOM 996 C CA . ALA A 1 124 ? -6.030 -7.623 4.595 1.00 94.50 124 ALA A CA 1
ATOM 997 C C . ALA A 1 124 ? -7.408 -8.274 4.398 1.00 94.50 124 ALA A C 1
ATOM 999 O O . ALA A 1 124 ? -7.535 -9.370 3.861 1.00 94.50 124 ALA A O 1
ATOM 1000 N N . LEU A 1 125 ? -8.461 -7.550 4.785 1.00 91.25 125 LEU A N 1
ATOM 1001 C CA . LEU A 1 125 ? -9.858 -7.952 4.567 1.00 91.25 125 LEU A CA 1
ATOM 1002 C C . LEU A 1 125 ? -10.414 -7.494 3.209 1.00 91.25 125 LEU A C 1
ATOM 1004 O O . LEU A 1 125 ? -11.596 -7.674 2.925 1.00 91.25 125 LEU A O 1
ATOM 1008 N N . CYS A 1 126 ? -9.584 -6.850 2.394 1.00 91.19 126 CYS A N 1
ATOM 1009 C CA . CYS A 1 126 ? -9.916 -6.405 1.050 1.00 91.19 126 CYS A CA 1
ATOM 1010 C C . CYS A 1 126 ? -8.797 -6.783 0.083 1.00 91.19 126 CYS A C 1
ATOM 1012 O O . CYS A 1 126 ? -7.724 -7.224 0.501 1.00 91.19 126 CYS A O 1
ATOM 1014 N N . SER A 1 127 ? -9.051 -6.608 -1.209 1.00 92.00 127 SER A N 1
ATOM 1015 C CA . SER A 1 127 ? -8.113 -6.994 -2.255 1.00 92.00 127 SER A CA 1
ATOM 1016 C C . SER A 1 127 ? -6.799 -6.227 -2.138 1.00 92.00 127 SER A C 1
ATOM 1018 O O . SER A 1 127 ? -6.759 -5.058 -1.745 1.00 92.00 127 SER A O 1
ATOM 1020 N N . VAL A 1 128 ? -5.696 -6.885 -2.484 1.00 93.81 128 VAL A N 1
ATOM 1021 C CA . VAL A 1 128 ? -4.353 -6.306 -2.398 1.00 93.81 128 VAL A CA 1
ATOM 1022 C C . VAL A 1 128 ? -3.677 -6.422 -3.757 1.00 93.81 128 VAL A C 1
ATOM 1024 O O . VAL A 1 128 ? -3.449 -7.516 -4.259 1.00 93.81 128 VAL A O 1
ATOM 1027 N N . GLY A 1 129 ? -3.328 -5.282 -4.347 1.00 93.25 129 GLY A N 1
ATOM 1028 C CA . GLY A 1 129 ? -2.527 -5.197 -5.561 1.00 93.25 129 GLY A CA 1
ATOM 1029 C C . GLY A 1 129 ? -1.077 -4.841 -5.247 1.00 93.25 129 GLY A C 1
ATOM 1030 O O . GLY A 1 129 ? -0.800 -3.953 -4.438 1.00 93.25 129 GLY A O 1
ATOM 1031 N N . ILE A 1 130 ? -0.136 -5.498 -5.925 1.00 92.69 130 ILE A N 1
ATOM 1032 C CA . ILE A 1 130 ? 1.289 -5.165 -5.855 1.00 92.69 130 ILE A CA 1
ATOM 1033 C C . ILE A 1 130 ? 1.702 -4.450 -7.144 1.00 92.69 130 ILE A C 1
ATOM 1035 O O . ILE A 1 130 ? 1.721 -5.042 -8.221 1.00 92.69 130 ILE A O 1
ATOM 1039 N N . LEU A 1 131 ? 2.055 -3.171 -7.034 1.00 91.00 131 LEU A N 1
ATOM 1040 C CA . LEU A 1 131 ? 2.489 -2.342 -8.152 1.00 91.00 131 LEU A CA 1
ATOM 1041 C C . LEU A 1 131 ? 3.974 -2.571 -8.448 1.00 91.00 131 LEU A C 1
ATOM 1043 O O . LEU A 1 131 ? 4.843 -2.183 -7.665 1.00 91.00 131 LEU A O 1
ATOM 1047 N N . VAL A 1 132 ? 4.263 -3.160 -9.607 1.00 87.50 132 VAL A N 1
ATOM 1048 C CA . VAL A 1 132 ? 5.627 -3.339 -10.116 1.00 87.50 132 VAL A CA 1
ATOM 1049 C C . VAL A 1 132 ? 5.941 -2.223 -11.106 1.00 87.50 132 VAL A C 1
ATOM 1051 O O . VAL A 1 132 ? 5.456 -2.239 -12.237 1.00 87.50 132 VAL A O 1
ATOM 1054 N N . ASP A 1 133 ? 6.775 -1.271 -10.698 1.00 81.62 133 ASP A N 1
ATOM 1055 C CA . ASP A 1 133 ? 7.295 -0.259 -11.615 1.00 81.62 133 ASP A CA 1
ATOM 1056 C C . ASP A 1 133 ? 8.506 -0.813 -12.382 1.00 81.62 133 ASP A C 1
ATOM 1058 O O . ASP A 1 133 ? 9.509 -1.224 -11.792 1.00 81.62 133 ASP A O 1
ATOM 1062 N N . ARG A 1 134 ? 8.395 -0.837 -13.713 1.00 75.44 134 ARG A N 1
ATOM 1063 C CA . ARG A 1 134 ? 9.437 -1.303 -14.641 1.00 75.44 134 ARG A CA 1
ATOM 1064 C C . ARG A 1 134 ? 10.237 -0.160 -15.274 1.00 75.44 134 ARG A C 1
ATOM 1066 O O . ARG A 1 134 ? 10.801 -0.320 -16.352 1.00 75.44 134 ARG A O 1
ATOM 1073 N N . GLY A 1 135 ? 10.261 1.014 -14.643 1.00 62.19 135 GLY A N 1
ATOM 1074 C CA . GLY A 1 135 ? 11.148 2.109 -15.041 1.00 62.19 135 GLY A CA 1
ATOM 1075 C C . GLY A 1 135 ? 10.768 2.769 -16.367 1.00 62.19 135 GLY A C 1
ATOM 1076 O O . GLY A 1 135 ? 11.601 3.405 -17.004 1.00 62.19 135 GLY A O 1
ATOM 1077 N N . ARG A 1 136 ? 9.503 2.653 -16.795 1.00 56.09 136 ARG A N 1
ATOM 1078 C CA . ARG A 1 136 ? 9.002 3.362 -17.989 1.00 56.09 136 ARG A CA 1
ATOM 1079 C C . ARG A 1 136 ? 8.774 4.856 -17.744 1.00 56.09 136 ARG A C 1
ATOM 1081 O O . ARG A 1 136 ? 8.466 5.580 -18.687 1.00 56.09 136 ARG A O 1
ATOM 1088 N N . SER A 1 137 ? 8.943 5.328 -16.508 1.00 51.47 137 SER A N 1
ATOM 1089 C CA . SER A 1 137 ? 8.959 6.756 -16.212 1.00 51.47 137 SER A CA 1
ATOM 1090 C C . SER A 1 137 ? 10.328 7.324 -16.583 1.00 51.47 137 SER A C 1
ATOM 1092 O O . SER A 1 137 ? 11.253 7.346 -15.774 1.00 51.47 137 SER A O 1
ATOM 1094 N N . GLY A 1 138 ? 10.458 7.786 -17.829 1.00 47.66 138 GLY A N 1
ATOM 1095 C CA . GLY A 1 138 ? 11.547 8.677 -18.215 1.00 47.66 138 GLY A CA 1
ATOM 1096 C C . GLY A 1 138 ? 11.619 9.879 -17.265 1.00 47.66 138 GLY A C 1
ATOM 1097 O O . GLY A 1 138 ? 10.643 10.235 -16.608 1.00 47.66 138 GLY A O 1
ATOM 1098 N N . THR A 1 139 ? 12.784 10.513 -17.200 1.00 41.72 139 THR A N 1
ATOM 1099 C CA . THR A 1 139 ? 13.185 11.641 -16.334 1.00 41.72 139 THR A CA 1
ATOM 1100 C C . THR A 1 139 ? 12.356 12.929 -16.470 1.00 41.72 139 THR A C 1
ATOM 1102 O O . THR A 1 139 ? 12.792 14.004 -16.062 1.00 41.72 139 THR A O 1
ATOM 1105 N N . THR A 1 140 ? 11.158 12.868 -17.040 1.00 42.00 140 THR A N 1
ATOM 1106 C CA . THR A 1 140 ? 10.344 14.032 -17.358 1.00 42.00 140 THR A CA 1
ATOM 1107 C C . THR A 1 140 ? 9.131 14.095 -16.437 1.00 42.00 140 THR A C 1
ATOM 1109 O O . THR A 1 140 ? 8.254 13.236 -16.438 1.00 42.00 140 THR A O 1
ATOM 1112 N N . HIS A 1 141 ? 9.087 15.159 -15.633 1.00 45.31 141 HIS A N 1
ATOM 1113 C CA . HIS A 1 141 ? 7.879 15.656 -14.979 1.00 45.31 141 HIS A CA 1
ATOM 1114 C C . HIS A 1 141 ? 6.863 16.063 -16.062 1.00 45.31 141 HIS A C 1
ATOM 1116 O O . HIS A 1 141 ? 6.723 17.242 -16.380 1.00 45.31 141 HIS A O 1
ATOM 1122 N N . ILE A 1 142 ? 6.185 15.097 -16.680 1.00 42.06 142 ILE A N 1
ATOM 1123 C CA . ILE A 1 142 ? 5.108 15.374 -17.632 1.00 42.06 142 ILE A CA 1
ATOM 1124 C C . ILE A 1 142 ? 3.791 15.373 -16.863 1.00 42.06 142 ILE A C 1
ATOM 1126 O O . ILE A 1 142 ? 3.505 14.474 -16.072 1.00 42.06 142 ILE A O 1
ATOM 1130 N N . PHE A 1 143 ? 3.003 16.429 -17.065 1.00 42.78 143 PHE A N 1
ATOM 1131 C CA . PHE A 1 143 ? 1.661 16.557 -16.511 1.00 42.78 143 PHE A CA 1
ATOM 1132 C C . PHE A 1 143 ? 0.825 15.307 -16.817 1.00 42.78 143 PHE A C 1
ATOM 1134 O O . PHE A 1 143 ? 0.795 14.830 -17.949 1.00 42.78 143 PHE A O 1
ATOM 1141 N N . ALA A 1 144 ? 0.089 14.831 -15.808 1.00 50.44 144 ALA A N 1
ATOM 1142 C CA . ALA A 1 144 ? -0.738 13.622 -15.861 1.00 50.44 144 ALA A CA 1
ATOM 1143 C C . ALA A 1 144 ? -1.811 13.608 -16.974 1.00 50.44 144 ALA A C 1
ATOM 1145 O O . ALA A 1 144 ? -2.446 12.582 -17.185 1.00 50.44 144 ALA A O 1
ATOM 1146 N N . SER A 1 145 ? -2.037 14.724 -17.675 1.00 49.97 145 SER A N 1
ATOM 1147 C CA . SER A 1 145 ? -3.045 14.848 -18.730 1.00 49.97 145 SER A CA 1
ATOM 1148 C C . SER A 1 145 ? -2.605 14.350 -20.114 1.00 49.97 145 SER A C 1
ATOM 1150 O O . SER A 1 145 ? -3.467 14.248 -20.974 1.00 49.97 145 SER A O 1
ATOM 1152 N N . ASN A 1 146 ? -1.315 14.054 -20.344 1.00 46.91 146 ASN A N 1
ATOM 1153 C CA . ASN A 1 146 ? -0.771 13.708 -21.675 1.00 46.91 146 ASN A CA 1
ATOM 1154 C C . ASN A 1 146 ? 0.103 12.438 -21.685 1.00 46.91 146 ASN A C 1
ATOM 1156 O O . ASN A 1 146 ? 1.006 12.314 -22.511 1.00 46.91 146 ASN A O 1
ATOM 1160 N N . VAL A 1 147 ? -0.111 11.512 -20.751 1.00 54.22 147 VAL A N 1
ATOM 1161 C CA . VAL A 1 147 ? 0.695 10.285 -20.659 1.00 54.22 147 VAL A CA 1
ATOM 1162 C C . VAL A 1 147 ? -0.190 9.076 -20.935 1.00 54.22 147 VAL A C 1
ATOM 1164 O O . VAL A 1 147 ? -1.041 8.736 -20.116 1.00 54.22 147 VAL A O 1
ATOM 1167 N N . ASP A 1 148 ? 0.034 8.417 -22.072 1.00 57.56 148 ASP A N 1
ATOM 1168 C CA . ASP A 1 148 ? -0.522 7.090 -22.340 1.00 57.56 148 ASP A CA 1
ATOM 1169 C C . ASP A 1 148 ? 0.213 6.074 -21.462 1.00 57.56 148 ASP A C 1
ATOM 1171 O O . ASP A 1 148 ? 1.305 5.591 -21.778 1.00 57.56 148 ASP A O 1
ATOM 1175 N N . LEU A 1 149 ? -0.370 5.788 -20.298 1.00 66.38 149 LEU A N 1
ATOM 1176 C CA . LEU A 1 149 ? 0.148 4.792 -19.374 1.00 66.38 149 LEU A CA 1
ATOM 1177 C C . LEU A 1 149 ? -0.490 3.437 -19.684 1.00 66.38 149 LEU A C 1
ATOM 1179 O O . LEU A 1 149 ? -1.663 3.204 -19.399 1.00 66.38 149 LEU A O 1
ATOM 1183 N N . VAL A 1 150 ? 0.304 2.521 -20.236 1.00 70.31 150 VAL A N 1
ATOM 1184 C CA . VAL A 1 150 ? -0.105 1.121 -20.388 1.00 70.31 150 VAL A CA 1
ATOM 1185 C C . VAL A 1 150 ? 0.148 0.400 -19.068 1.00 70.31 150 VAL A C 1
ATOM 1187 O O . VAL A 1 150 ? 1.297 0.227 -18.659 1.00 70.31 150 VAL A O 1
ATOM 1190 N N . ILE A 1 151 ? -0.931 -0.016 -18.407 1.00 77.75 151 ILE A N 1
ATOM 1191 C CA . ILE A 1 151 ? -0.892 -0.829 -17.191 1.00 77.75 151 ILE A CA 1
ATOM 1192 C C . ILE A 1 151 ? -1.365 -2.237 -17.547 1.00 77.75 151 ILE A C 1
ATOM 1194 O O . ILE A 1 151 ? -2.440 -2.409 -18.116 1.00 77.75 151 ILE A O 1
ATOM 1198 N N . THR A 1 152 ? -0.580 -3.246 -17.177 1.00 81.94 152 THR A N 1
ATOM 1199 C CA . THR A 1 152 ? -1.018 -4.645 -17.190 1.00 81.94 152 THR A CA 1
ATOM 1200 C C . THR A 1 152 ? -1.428 -5.029 -15.777 1.00 81.94 152 THR A C 1
ATOM 1202 O O . THR A 1 152 ? -0.620 -4.926 -14.854 1.00 81.94 152 THR A O 1
ATOM 1205 N N . VAL A 1 153 ? -2.677 -5.460 -15.611 1.00 84.12 153 VAL A N 1
ATOM 1206 C CA . VAL A 1 153 ? -3.208 -5.949 -14.335 1.00 84.12 153 VAL A CA 1
ATOM 1207 C C . VAL A 1 153 ? -3.348 -7.461 -14.434 1.00 84.12 153 VAL A C 1
ATOM 1209 O O . VAL A 1 153 ? -3.897 -7.966 -15.409 1.00 84.12 153 VAL A O 1
ATOM 1212 N N . LEU A 1 154 ? -2.812 -8.167 -13.443 1.00 82.94 154 LEU A N 1
ATOM 1213 C CA . LEU A 1 154 ? -2.927 -9.614 -13.302 1.00 82.94 154 LEU A CA 1
ATOM 1214 C C . LEU A 1 154 ? -3.723 -9.880 -12.023 1.00 82.94 154 LEU A C 1
ATOM 1216 O O . LEU A 1 154 ? -3.372 -9.336 -10.973 1.00 82.94 154 LEU A O 1
ATOM 1220 N N . PHE A 1 155 ? -4.786 -10.669 -12.133 1.00 80.50 155 PHE A N 1
ATOM 1221 C CA . PHE A 1 155 ? -5.597 -11.113 -11.003 1.00 80.50 155 PHE A CA 1
ATOM 1222 C C . PHE A 1 155 ? -5.122 -12.502 -10.581 1.00 80.50 155 PHE A C 1
ATOM 1224 O O . PHE A 1 155 ? -4.691 -13.287 -11.422 1.00 80.50 155 PHE A O 1
ATOM 1231 N N . PHE A 1 156 ? -5.110 -12.756 -9.276 1.00 78.19 156 PHE A N 1
ATOM 1232 C CA . PHE A 1 156 ? -4.647 -14.020 -8.714 1.00 78.19 156 PHE A CA 1
ATOM 1233 C C . PHE A 1 156 ? -5.531 -14.385 -7.523 1.00 78.19 156 PHE A C 1
ATOM 1235 O O . PHE A 1 156 ? -5.272 -13.935 -6.404 1.00 78.19 156 PHE A O 1
ATOM 1242 N N . GLY A 1 157 ? -6.552 -15.204 -7.758 1.00 70.62 157 GLY A N 1
ATOM 1243 C CA . GLY A 1 157 ? -7.480 -15.679 -6.739 1.00 70.62 157 GLY A CA 1
ATOM 1244 C C . GLY A 1 157 ? -8.393 -14.599 -6.144 1.00 70.62 157 GLY A C 1
ATOM 1245 O O . GLY A 1 157 ? -8.184 -13.393 -6.280 1.00 70.62 157 GLY A O 1
ATOM 1246 N N . GLY A 1 158 ? -9.416 -15.058 -5.421 1.00 68.69 158 GLY A N 1
ATOM 1247 C CA . GLY A 1 158 ? -10.349 -14.212 -4.673 1.00 68.69 158 GLY A CA 1
ATOM 1248 C C . GLY A 1 158 ? -11.605 -13.795 -5.455 1.00 68.69 158 GLY A C 1
ATOM 1249 O O . GLY A 1 158 ? -11.764 -14.148 -6.616 1.00 68.69 158 GLY A O 1
ATOM 1250 N N . PRO A 1 159 ? -12.533 -13.053 -4.821 1.00 66.38 159 PRO A N 1
ATOM 1251 C CA . PRO A 1 159 ? -13.812 -12.667 -5.435 1.00 66.38 159 PRO A CA 1
ATOM 1252 C C . PRO A 1 159 ? -13.675 -11.740 -6.651 1.00 66.38 159 PRO A C 1
ATOM 1254 O O . PRO A 1 159 ? -14.603 -11.637 -7.448 1.00 66.38 159 PRO A O 1
ATOM 1257 N N . ASP A 1 160 ? -12.537 -11.050 -6.754 1.00 68.81 160 ASP A N 1
ATOM 1258 C CA . ASP A 1 160 ? -12.198 -10.164 -7.871 1.00 68.81 160 ASP A CA 1
ATOM 1259 C C . ASP A 1 160 ? -11.424 -10.893 -8.981 1.00 68.81 160 ASP A C 1
ATOM 1261 O O . ASP A 1 160 ? -11.037 -10.267 -9.973 1.00 68.81 160 ASP A O 1
ATOM 1265 N N . ASP A 1 161 ? -11.171 -12.197 -8.821 1.00 64.38 161 ASP A N 1
ATOM 1266 C CA . ASP A 1 161 ? -10.545 -12.996 -9.861 1.00 64.38 161 ASP A CA 1
ATOM 1267 C C . ASP A 1 161 ? -11.488 -13.120 -11.059 1.00 64.38 161 ASP A C 1
ATOM 1269 O O . ASP A 1 161 ? -12.664 -13.465 -10.935 1.00 64.38 161 ASP A O 1
ATOM 1273 N N . CYS A 1 162 ? -10.977 -12.772 -12.234 1.00 60.06 162 CYS A N 1
ATOM 1274 C CA . CYS A 1 162 ? -11.751 -12.750 -13.472 1.00 60.06 162 CYS A CA 1
ATOM 1275 C C . CYS A 1 162 ? -11.524 -14.008 -14.325 1.00 60.06 162 CYS A C 1
ATOM 1277 O O . CYS A 1 162 ? -11.976 -14.033 -15.471 1.00 60.06 162 CYS A O 1
ATOM 1279 N N . GLU A 1 163 ? -10.846 -15.036 -13.798 1.00 57.50 163 GLU A N 1
ATOM 1280 C CA . GLU A 1 163 ? -10.612 -16.300 -14.515 1.00 57.50 163 GLU A CA 1
ATOM 1281 C C . GLU A 1 163 ? -11.919 -17.027 -14.895 1.00 57.50 163 GLU A C 1
ATOM 1283 O O . GLU A 1 163 ? -11.966 -17.675 -15.936 1.00 57.50 163 GLU A O 1
ATOM 1288 N N . ASP A 1 164 ? -13.022 -16.809 -14.169 1.00 53.12 164 ASP A N 1
ATOM 1289 C CA . ASP A 1 164 ? -14.333 -17.422 -14.452 1.00 53.12 164 ASP A CA 1
ATOM 1290 C C . ASP A 1 164 ? -15.131 -16.753 -15.601 1.00 53.12 164 ASP A C 1
ATOM 1292 O O . ASP A 1 164 ? -16.325 -17.016 -15.776 1.00 53.12 164 ASP A O 1
ATOM 1296 N N . LYS A 1 165 ? -14.523 -15.850 -16.385 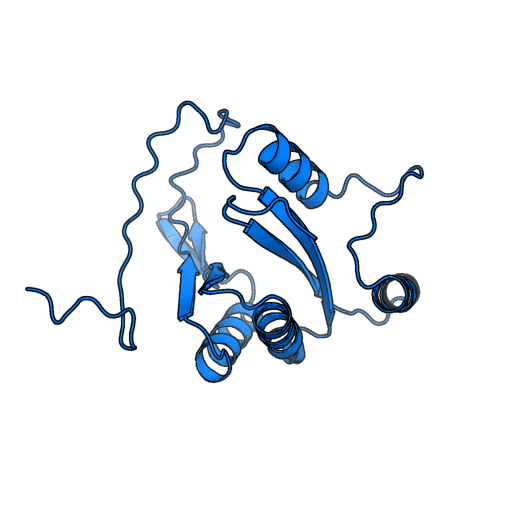1.00 50.97 165 LYS A N 1
ATOM 1297 C CA . LYS A 1 16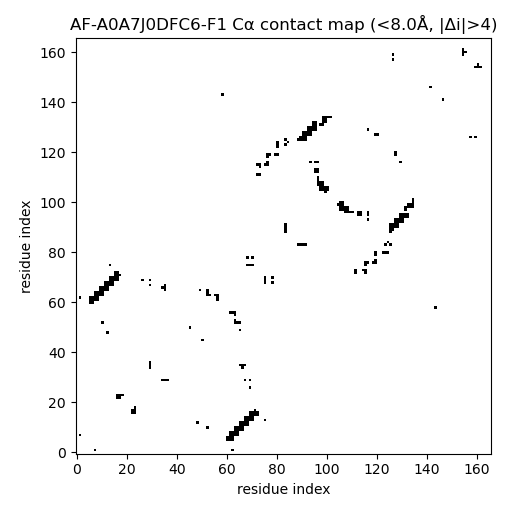5 ? -15.193 -15.138 -17.499 1.00 50.97 165 LYS A CA 1
ATOM 1298 C C . LYS A 1 165 ? -14.576 -15.360 -18.884 1.00 50.97 165 LYS A C 1
ATOM 1300 O O . LYS A 1 165 ? -14.853 -14.566 -19.788 1.00 50.97 165 LYS A O 1
ATOM 1305 N N . ILE A 1 166 ? -13.780 -16.414 -19.066 1.00 43.22 166 ILE A N 1
ATOM 1306 C CA . ILE A 1 166 ? -13.223 -16.813 -20.372 1.00 43.22 166 ILE A CA 1
ATOM 1307 C C . ILE A 1 166 ? -13.849 -18.126 -20.836 1.00 43.22 166 ILE A C 1
ATOM 1309 O O . ILE A 1 166 ? -13.864 -19.087 -20.040 1.00 43.22 166 ILE A O 1
#

Radius of gyration: 17.57 Å; Cα contacts (8 Å, |Δi|>4): 177; chains: 1; bounding box: 41×45×43 Å

Secondary structure (DSSP, 8-state):
-PPTTS-EEEEEEEEE--SSHHHHHHHHHHHHHSS-----S--S---HHHHHHHHHHHH-SSEEEEEEEEE-GGGHHHHHHHHHHHHT-SEEEEE-SEEE-TTS-EEES-HHHHHHHHHHHHH-SSEEEEE---S---S----TTS----------SSTT--GGG-

Organism: NCBI:txid165716

Sequence (166 aa):
MGPRGKDCVYAIHLMELSERSSAIQMVHKARKNRLPFWNKGKHSGTNQVVVAFKAFRQLGRVWVCPMMAISRMNNVHEDICASAESKRAAIIILPFHKHQRLDGQLETTRTDFRHVNRLVLEHALCSVGILVDRGRSGTTHIFASNVDLVITVLFFGGPDDCEDKI

Nearest PDB structures (foldseek):
  2r6d-assembly1_D  TM=2.940E-01  e=3.236E-01  unclassified
  3bv0-assembly1_A  TM=4.820E-01  e=5.329E+00  Mycobacterium tuberculosis
  6igm-assembly1_H  TM=1.983E-01  e=4.678E+00  Homo sapiens

InterPro domains:
  IPR050794 Monovalent cation:proton antiporter 2 [PTHR32468] (8-163)
  IPR057291 Cation/H(+) antiporter, central domain [PF23256] (9-135)

Solvent-accessible surface area (backbone atoms only — not comparable to full-atom values): 10626 Å² total; per-residue (Å²): 136,79,71,87,93,49,61,72,46,77,47,70,47,79,39,74,56,51,93,50,68,69,48,50,56,47,47,58,55,49,70,74,57,85,53,49,90,77,67,93,63,84,88,73,81,82,56,58,68,61,53,50,48,53,52,49,39,76,75,46,90,41,46,55,45,65,38,68,46,77,32,45,70,91,54,39,33,56,57,51,38,53,50,35,61,78,65,65,43,73,62,46,80,42,75,44,40,44,44,44,46,96,88,68,49,77,44,69,83,45,73,62,47,49,53,33,52,50,49,34,69,74,65,39,95,45,51,72,46,71,48,75,60,77,64,82,73,61,98,63,94,66,66,85,87,77,65,92,76,87,78,87,85,82,74,79,68,69,95,82,35,64,77,90,75,120

Foldseek 3Di:
DDDPPAAEAEAEAEAEQDPPPVSVVVVVVQVVPVAPPPPPDDDDPPPVVVVVQVVCCVQDSHHYGYHYDYYHLLCVLVVQQVVCVVVVPQEAEAEDQWAADPVRDTDGPDPSSVVSLVSNCVDHPHHYHYDHDRPPDDPDPDPPPPDPDDDDDDDDDDPPDPPVPD

Mean predicted aligned error: 11.88 Å

pLDDT: mean 72.69, std 16.84, range [37.41, 95.75]